Protein AF-A0A3D2K3M6-F1 (afdb_monomer_lite)

pLDDT: mean 74.04, std 23.68, range [27.2, 96.88]

Sequence (160 aa):
MIKNSMNLICSRILCVKNQLLCLATVFLLGGVATSQNQPTAGVQASVGEIGAGTVSLTAKGVLPKPPLFFNATANAKVRVTASAVNHDIALAIKVLQGRPEVITLGLEGAGEIKSVTGTGLADWAVRKDVATGKRFLDLVPKLVKGKPGPVALNLTIKAQ

Structure (mmCIF, N/CA/C/O backbone):
data_AF-A0A3D2K3M6-F1
#
_entry.id   AF-A0A3D2K3M6-F1
#
loop_
_atom_site.group_PDB
_atom_site.id
_atom_site.type_symbol
_atom_site.label_a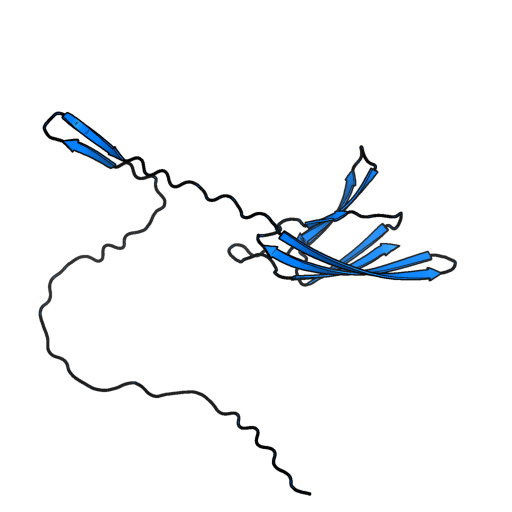tom_id
_atom_site.label_alt_id
_atom_site.label_comp_id
_atom_site.label_asym_id
_atom_site.label_entity_id
_atom_site.label_seq_id
_atom_site.pdbx_PDB_ins_code
_atom_site.Cartn_x
_atom_site.Cartn_y
_atom_site.Cartn_z
_atom_site.occupancy
_atom_site.B_iso_or_equiv
_atom_site.auth_seq_id
_atom_site.auth_comp_id
_atom_site.auth_asym_id
_atom_site.auth_atom_id
_atom_site.pdbx_PDB_model_num
ATOM 1 N N . MET A 1 1 ? -45.432 -17.458 -30.350 1.00 42.25 1 MET A N 1
ATOM 2 C CA . MET A 1 1 ? -44.747 -18.769 -30.385 1.00 42.25 1 MET A CA 1
ATOM 3 C C . MET A 1 1 ? -44.012 -18.912 -31.716 1.00 42.25 1 MET A C 1
ATOM 5 O O . MET A 1 1 ? -44.593 -19.406 -32.663 1.00 42.25 1 MET A O 1
ATOM 9 N N . ILE A 1 2 ? -42.759 -18.457 -31.793 1.00 37.62 2 ILE A N 1
ATOM 10 C CA . ILE A 1 2 ? -41.753 -18.900 -32.775 1.00 37.62 2 ILE A CA 1
ATOM 11 C C . ILE A 1 2 ? -40.425 -18.922 -32.016 1.00 37.62 2 ILE A C 1
ATOM 13 O O . ILE A 1 2 ? -40.150 -18.043 -31.201 1.00 37.62 2 ILE A O 1
ATOM 17 N N . LYS A 1 3 ? -39.648 -19.978 -32.237 1.00 36.38 3 LYS A N 1
ATOM 18 C CA . LYS A 1 3 ? -38.407 -20.312 -31.541 1.00 36.38 3 LYS A CA 1
ATOM 19 C C . LYS A 1 3 ? -37.315 -20.319 -32.601 1.00 36.38 3 LYS A C 1
ATOM 21 O O . LYS A 1 3 ? -37.443 -21.085 -33.549 1.00 36.38 3 LYS A O 1
ATOM 26 N N . ASN A 1 4 ? -36.261 -19.517 -32.458 1.00 29.56 4 ASN A N 1
ATOM 27 C CA . ASN A 1 4 ? -35.054 -19.736 -33.252 1.00 29.56 4 ASN A CA 1
ATOM 28 C C . ASN A 1 4 ? -33.786 -19.380 -32.470 1.00 29.56 4 ASN A C 1
ATOM 30 O O . ASN A 1 4 ? -33.317 -18.245 -32.471 1.00 29.56 4 ASN A O 1
ATOM 34 N N . SER A 1 5 ? -33.247 -20.378 -31.773 1.00 39.62 5 SER A N 1
ATOM 35 C CA . SER A 1 5 ? -31.866 -20.355 -31.299 1.00 39.62 5 SER A CA 1
ATOM 36 C C . SER A 1 5 ? -30.962 -20.765 -32.452 1.00 39.62 5 SER A C 1
ATOM 38 O O . SER A 1 5 ? -31.184 -21.827 -33.027 1.00 39.62 5 SER A O 1
ATOM 40 N N . MET A 1 6 ? -29.901 -20.009 -32.727 1.00 34.88 6 MET A N 1
ATOM 41 C CA . MET A 1 6 ? -28.823 -20.507 -33.581 1.00 34.88 6 MET A CA 1
ATOM 42 C C . MET A 1 6 ? -27.459 -20.054 -33.055 1.00 34.88 6 MET A C 1
ATOM 44 O O . MET A 1 6 ? -26.846 -19.112 -33.544 1.00 34.88 6 MET A O 1
ATOM 48 N N . ASN A 1 7 ? -26.997 -20.757 -32.017 1.00 38.00 7 ASN A N 1
ATOM 49 C CA . ASN A 1 7 ? -25.572 -20.843 -31.708 1.00 38.00 7 ASN A CA 1
ATOM 50 C C . ASN A 1 7 ? -24.908 -21.676 -32.808 1.00 38.00 7 ASN A C 1
ATOM 52 O O . ASN A 1 7 ? -25.304 -22.826 -32.992 1.00 38.00 7 ASN A O 1
ATOM 56 N N . LEU A 1 8 ? -23.870 -21.155 -33.463 1.00 34.47 8 LEU A N 1
ATOM 57 C CA . LEU A 1 8 ? -22.959 -21.973 -34.263 1.00 34.47 8 LEU A CA 1
ATOM 58 C C . LEU A 1 8 ? -21.525 -21.814 -33.745 1.00 34.47 8 LEU A C 1
ATOM 60 O O . LEU A 1 8 ? -20.898 -20.768 -33.891 1.00 34.47 8 LEU A O 1
ATOM 64 N N . ILE A 1 9 ? -21.015 -22.888 -33.141 1.00 43.72 9 ILE A N 1
ATOM 65 C CA . ILE A 1 9 ? -19.603 -23.077 -32.807 1.00 43.72 9 ILE A CA 1
ATOM 66 C C . ILE A 1 9 ? -19.049 -24.109 -33.797 1.00 43.72 9 ILE A C 1
ATOM 68 O O . ILE A 1 9 ? -19.464 -25.263 -33.756 1.00 43.72 9 ILE A O 1
ATOM 72 N N . CYS A 1 10 ? -18.096 -23.718 -34.646 1.00 28.80 10 CYS A N 1
ATOM 73 C CA . CYS A 1 10 ? -17.118 -24.608 -35.295 1.00 28.80 10 CYS A CA 1
ATOM 74 C C . CYS A 1 10 ? -15.950 -23.747 -35.809 1.00 28.80 10 CYS A C 1
ATOM 76 O O . CYS A 1 10 ? -16.163 -22.768 -36.512 1.00 28.80 10 CYS A O 1
ATOM 78 N N . SER A 1 11 ? -14.734 -23.922 -35.286 1.00 31.20 11 SER A N 1
ATOM 79 C CA . SER A 1 11 ? -13.741 -24.914 -35.749 1.00 31.20 11 SER A CA 1
ATOM 80 C C . SER A 1 11 ? -13.218 -24.558 -37.154 1.00 31.20 11 SER A C 1
ATOM 82 O O . SER A 1 11 ? -13.927 -24.728 -38.133 1.00 31.20 11 SER A O 1
ATOM 84 N N . ARG A 1 12 ? -12.105 -23.816 -37.277 1.00 36.78 12 ARG A N 1
ATOM 85 C CA . ARG A 1 12 ? -10.694 -24.283 -37.246 1.00 36.78 12 ARG A CA 1
ATOM 86 C C . ARG A 1 12 ? -10.313 -25.183 -38.441 1.00 36.78 12 ARG A C 1
ATOM 88 O O . ARG A 1 12 ? -10.950 -26.197 -38.667 1.00 36.78 12 ARG A O 1
ATOM 95 N N . ILE A 1 13 ? -9.130 -24.869 -38.997 1.00 38.72 13 ILE A N 1
ATOM 96 C CA . ILE A 1 13 ? -8.164 -25.751 -39.697 1.00 38.72 13 ILE A CA 1
ATOM 97 C C . ILE A 1 13 ? -8.247 -25.873 -41.241 1.00 38.72 13 ILE A C 1
ATOM 99 O O . ILE A 1 13 ? -9.294 -26.118 -41.816 1.00 38.72 13 ILE A O 1
ATOM 103 N N . LEU A 1 14 ? -7.048 -25.761 -41.849 1.00 34.19 14 LEU A N 1
ATOM 104 C CA . LEU A 1 14 ? -6.617 -26.084 -43.226 1.00 34.19 14 LEU A CA 1
ATOM 105 C C . LEU A 1 14 ? -7.244 -25.326 -44.421 1.00 34.19 14 LEU A C 1
ATOM 107 O O . LEU A 1 14 ? -8.354 -25.622 -44.835 1.00 34.19 14 LEU A O 1
ATOM 111 N N . CYS A 1 15 ? -6.437 -24.484 -45.088 1.00 27.20 15 CYS A N 1
ATOM 112 C CA . CYS A 1 15 ? -6.006 -24.695 -46.487 1.00 27.20 15 CYS A CA 1
ATOM 113 C C . CYS A 1 15 ? -5.039 -23.580 -46.952 1.00 27.20 15 CYS A C 1
ATOM 115 O O . CYS A 1 15 ? -5.463 -22.446 -47.134 1.00 27.20 15 CYS A O 1
ATOM 117 N N . VAL A 1 16 ? -3.751 -23.904 -47.138 1.00 30.86 16 VAL A N 1
ATOM 118 C CA . VAL A 1 16 ? -2.841 -23.355 -48.175 1.00 30.86 16 VAL A CA 1
ATOM 119 C C . VAL A 1 16 ? -1.552 -24.192 -48.128 1.00 30.86 16 VAL A C 1
ATOM 121 O O . VAL A 1 16 ? -0.760 -24.115 -47.190 1.00 30.86 16 VAL A O 1
ATOM 124 N N . LYS A 1 17 ? -1.402 -25.078 -49.116 1.00 34.50 17 LYS A N 1
ATOM 125 C CA . LYS A 1 17 ? -0.221 -25.905 -49.424 1.00 34.50 17 LYS A CA 1
ATOM 126 C C . LYS A 1 17 ? -0.404 -26.424 -50.860 1.00 34.50 17 LYS A C 1
ATOM 128 O O . LYS A 1 17 ? -1.551 -26.641 -51.236 1.00 34.50 17 LYS A O 1
ATOM 133 N N . ASN A 1 18 ? 0.692 -26.679 -51.593 1.00 39.62 18 ASN A N 1
ATOM 134 C CA . ASN A 1 18 ? 0.735 -27.019 -53.038 1.00 39.62 18 ASN A CA 1
ATOM 135 C C . ASN A 1 18 ? 0.249 -25.867 -53.952 1.00 39.62 18 ASN A C 1
ATOM 137 O O . ASN A 1 18 ? -0.630 -25.118 -53.556 1.00 39.62 18 ASN A O 1
ATOM 141 N N . GLN A 1 19 ? 0.731 -25.627 -55.180 1.00 41.06 19 GLN A N 1
ATOM 142 C CA . GLN A 1 19 ? 1.778 -26.186 -56.072 1.00 41.06 19 GLN A CA 1
ATOM 143 C C . GLN A 1 19 ? 2.024 -25.103 -57.172 1.00 41.06 19 GLN A C 1
ATOM 145 O O . GLN A 1 19 ? 1.158 -24.254 -57.350 1.00 41.06 19 GLN A O 1
ATOM 150 N N . LEU A 1 20 ? 3.093 -25.028 -57.980 1.00 38.78 20 LEU A N 1
ATOM 151 C CA . LEU A 1 20 ? 4.391 -25.718 -58.110 1.00 38.78 20 LEU A CA 1
ATOM 152 C C . LEU A 1 20 ? 5.271 -24.872 -59.067 1.00 38.78 20 LEU A C 1
ATOM 154 O O . LEU A 1 20 ? 4.736 -24.480 -60.095 1.00 38.78 20 LEU A O 1
ATOM 158 N N . LEU A 1 21 ? 6.578 -24.668 -58.811 1.00 37.88 21 LEU A N 1
ATOM 159 C CA . LEU A 1 21 ? 7.651 -24.763 -59.834 1.00 37.88 21 LEU A CA 1
ATOM 160 C C . LEU A 1 21 ? 9.060 -24.555 -59.247 1.00 37.88 21 LEU A C 1
ATOM 162 O O . LEU A 1 21 ? 9.340 -23.559 -58.585 1.00 37.88 21 LEU A O 1
ATOM 166 N N . CYS A 1 22 ? 9.965 -25.482 -59.554 1.00 30.14 22 CYS A N 1
ATOM 167 C CA . CYS A 1 22 ? 11.408 -25.302 -59.415 1.00 30.14 22 CYS A CA 1
ATOM 168 C C . CYS A 1 22 ? 11.985 -24.890 -60.775 1.00 30.14 22 CYS A C 1
ATOM 170 O O . CYS A 1 22 ? 11.538 -25.432 -61.781 1.00 30.14 22 CYS A O 1
ATOM 172 N N . LEU A 1 23 ? 13.046 -24.077 -60.804 1.00 37.78 23 LEU A N 1
ATOM 173 C CA . LEU A 1 23 ? 14.261 -24.430 -61.551 1.00 37.78 23 LEU A CA 1
ATOM 174 C C . LEU A 1 23 ? 15.472 -23.631 -61.043 1.00 37.78 23 LEU A C 1
ATOM 176 O O . LEU A 1 23 ? 15.350 -22.493 -60.604 1.00 37.78 23 LEU A O 1
ATOM 180 N N . ALA A 1 24 ? 16.623 -24.293 -61.038 1.00 41.00 24 ALA A N 1
ATOM 181 C CA . ALA A 1 24 ? 17.833 -23.911 -60.323 1.00 41.00 24 ALA A CA 1
ATOM 182 C C . ALA A 1 24 ? 18.578 -22.678 -60.867 1.00 41.00 24 ALA A C 1
ATOM 184 O O . ALA A 1 24 ? 18.750 -22.543 -62.076 1.00 41.00 24 ALA A O 1
ATOM 185 N N . THR A 1 25 ? 19.217 -21.930 -59.959 1.00 43.59 25 THR A N 1
ATOM 186 C CA . THR A 1 25 ? 20.492 -21.243 -60.227 1.00 43.59 25 THR A CA 1
ATOM 187 C C . THR A 1 25 ? 21.443 -21.306 -59.023 1.00 43.59 25 THR A C 1
ATOM 189 O O . THR A 1 25 ? 21.242 -20.655 -58.008 1.00 43.59 25 THR A O 1
ATOM 192 N N . VAL A 1 26 ? 22.504 -22.098 -59.209 1.00 43.78 26 VAL A N 1
ATOM 193 C CA . VAL A 1 26 ? 23.903 -21.878 -58.785 1.00 43.78 26 VAL A CA 1
ATOM 194 C C . VAL A 1 26 ? 24.223 -21.606 -57.300 1.00 43.78 26 VAL A C 1
ATOM 196 O O . VAL A 1 26 ? 23.959 -20.555 -56.728 1.00 43.78 26 VAL A O 1
ATOM 199 N N . PHE A 1 27 ? 24.966 -22.562 -56.740 1.00 41.28 27 PHE A N 1
ATOM 200 C CA . PHE A 1 27 ? 25.746 -22.489 -55.501 1.00 41.28 27 PHE A CA 1
ATOM 201 C C . PHE A 1 27 ? 26.798 -21.363 -55.530 1.00 41.28 27 PHE A C 1
ATOM 203 O O . PHE A 1 27 ? 27.584 -21.296 -56.472 1.00 41.28 27 PHE A O 1
ATOM 210 N N . LEU A 1 28 ? 26.927 -20.592 -54.447 1.00 33.09 28 LEU A N 1
ATOM 211 C CA . LEU A 1 28 ? 28.180 -19.918 -54.081 1.00 33.09 28 LEU A CA 1
ATOM 212 C C . LEU A 1 28 ? 28.259 -19.785 -52.554 1.00 33.09 28 LEU A C 1
ATOM 214 O O . LEU A 1 28 ? 27.292 -19.390 -51.905 1.00 33.09 28 LEU A O 1
ATOM 218 N N . LEU A 1 29 ? 29.401 -20.164 -51.973 1.00 46.28 29 LEU A N 1
ATOM 219 C CA . LEU A 1 29 ? 29.615 -20.110 -50.528 1.00 46.28 29 LEU A CA 1
ATOM 220 C C . LEU A 1 29 ? 29.752 -18.652 -50.066 1.00 46.28 29 LEU A C 1
ATOM 222 O O . LEU A 1 29 ? 30.622 -17.927 -50.538 1.00 46.28 29 LEU A O 1
ATOM 226 N N . GLY A 1 30 ? 28.956 -18.265 -49.071 1.00 39.78 30 GLY A N 1
ATOM 227 C CA . GLY A 1 30 ? 29.113 -17.032 -48.303 1.00 39.78 30 GLY A CA 1
ATOM 228 C C . GLY A 1 30 ? 28.681 -17.301 -46.866 1.00 39.78 30 GLY A C 1
ATOM 229 O O . GLY A 1 30 ? 27.551 -17.725 -46.635 1.00 39.78 30 GLY A O 1
ATOM 230 N N . GLY A 1 31 ? 29.600 -17.159 -45.909 1.00 42.06 31 GLY A N 1
ATOM 231 C CA . GLY A 1 31 ? 29.396 -17.644 -44.543 1.00 42.06 31 GLY A CA 1
ATOM 232 C C . GLY A 1 31 ? 28.234 -16.966 -43.812 1.00 42.06 31 GLY A C 1
ATOM 233 O O . GLY A 1 31 ? 28.029 -15.757 -43.926 1.00 42.06 31 GLY A O 1
ATOM 234 N N . VAL A 1 32 ? 27.517 -17.737 -42.988 1.00 48.19 32 VAL A N 1
ATOM 235 C CA . VAL A 1 32 ? 26.542 -17.197 -42.031 1.00 48.19 32 VAL A CA 1
ATOM 236 C C . VAL A 1 32 ? 27.266 -16.426 -40.928 1.00 48.19 32 VAL A C 1
ATOM 238 O O . VAL A 1 32 ? 27.581 -16.954 -39.865 1.00 48.19 32 VAL A O 1
ATOM 241 N N . ALA A 1 33 ? 27.524 -15.144 -41.177 1.00 42.16 33 ALA A N 1
ATOM 242 C CA . ALA A 1 33 ? 27.955 -14.211 -40.149 1.00 42.16 33 ALA A CA 1
ATOM 243 C C . ALA A 1 33 ? 26.800 -13.986 -39.159 1.00 42.16 33 ALA A C 1
ATOM 245 O O . ALA A 1 33 ? 26.020 -13.039 -39.280 1.00 42.16 33 ALA A O 1
ATOM 246 N N . THR A 1 34 ? 26.682 -14.863 -38.159 1.00 41.12 34 THR A N 1
ATOM 247 C CA . THR A 1 34 ? 25.857 -14.599 -36.980 1.00 41.12 34 THR A CA 1
ATOM 248 C C . THR A 1 34 ? 26.485 -13.434 -36.226 1.00 41.12 34 THR A C 1
ATOM 250 O O . THR A 1 34 ? 27.350 -13.630 -35.372 1.00 41.12 34 THR A O 1
ATOM 253 N N . SER A 1 35 ? 26.066 -12.212 -36.560 1.00 33.62 35 SER A N 1
ATOM 254 C CA . SER A 1 35 ? 26.406 -11.018 -35.795 1.00 33.62 35 SER A CA 1
ATOM 255 C C . SER A 1 35 ? 25.796 -11.152 -34.401 1.00 33.62 35 SER A C 1
ATOM 257 O O . SER A 1 35 ? 24.627 -10.835 -34.168 1.00 33.62 35 SER A O 1
ATOM 259 N N . GLN A 1 36 ? 26.583 -11.691 -33.470 1.00 44.53 36 GLN A N 1
ATOM 260 C CA . GLN A 1 36 ? 26.264 -11.637 -32.057 1.00 44.53 36 GLN A CA 1
ATOM 261 C C . GLN A 1 36 ? 26.347 -10.169 -31.647 1.00 44.53 36 GLN A C 1
ATOM 263 O O . GLN A 1 36 ? 27.434 -9.613 -31.502 1.00 44.53 36 GLN A O 1
ATOM 268 N N . ASN A 1 37 ? 25.182 -9.540 -31.482 1.00 46.09 37 ASN A N 1
ATOM 269 C CA . ASN A 1 37 ? 25.033 -8.185 -30.957 1.00 46.09 37 ASN A CA 1
ATOM 270 C C . ASN A 1 37 ? 25.372 -8.172 -29.454 1.00 46.09 37 ASN A C 1
ATOM 272 O O . ASN A 1 37 ? 24.507 -8.025 -28.590 1.00 46.09 37 ASN A O 1
ATOM 276 N N . GLN A 1 38 ? 26.651 -8.402 -29.166 1.00 48.41 38 GLN A N 1
ATOM 277 C CA . GLN A 1 38 ? 27.276 -8.305 -27.859 1.00 48.41 38 GLN A CA 1
ATOM 278 C C . GLN A 1 38 ? 27.309 -6.816 -27.471 1.00 48.41 38 GLN A C 1
ATOM 280 O O . GLN A 1 38 ? 27.815 -6.001 -28.249 1.00 48.41 38 GLN A O 1
ATOM 285 N N . PRO A 1 39 ? 26.792 -6.412 -26.297 1.00 47.53 39 PRO A N 1
ATOM 286 C CA . PRO A 1 39 ? 26.825 -5.021 -25.855 1.00 47.53 39 PRO A CA 1
ATOM 287 C C . PRO A 1 39 ? 28.224 -4.657 -25.332 1.00 47.53 39 PRO A C 1
ATOM 289 O O . PRO A 1 39 ? 28.428 -4.435 -24.141 1.00 47.53 39 PRO A O 1
ATOM 292 N N . THR A 1 40 ? 29.198 -4.597 -26.236 1.00 46.84 40 THR A N 1
ATOM 293 C CA . THR A 1 40 ? 30.560 -4.127 -25.967 1.00 46.84 40 THR A CA 1
ATOM 294 C C . THR A 1 40 ? 30.711 -2.713 -26.519 1.00 46.84 40 THR A C 1
ATOM 296 O O . THR A 1 40 ? 30.252 -2.419 -27.624 1.00 46.84 40 THR A O 1
ATOM 299 N N . ALA A 1 41 ? 31.330 -1.818 -25.746 1.00 52.81 41 ALA A N 1
ATOM 300 C CA . ALA A 1 41 ? 31.624 -0.463 -26.198 1.00 52.81 41 ALA A CA 1
ATOM 301 C C . ALA A 1 41 ? 32.542 -0.517 -27.431 1.00 52.81 41 ALA A C 1
ATOM 303 O O . ALA A 1 41 ? 33.653 -1.040 -27.362 1.00 52.81 41 ALA A O 1
ATOM 304 N N . GLY A 1 42 ? 32.055 -0.011 -28.563 1.00 52.44 42 GLY A N 1
ATOM 305 C CA . GLY A 1 42 ? 32.802 0.016 -29.814 1.00 52.44 42 GLY A CA 1
ATOM 306 C C . GLY A 1 42 ? 33.647 1.279 -29.910 1.00 52.44 42 GLY A C 1
ATOM 307 O O . GLY A 1 42 ? 33.097 2.377 -29.944 1.00 52.44 42 GLY A O 1
ATOM 308 N N . VAL A 1 43 ? 34.965 1.113 -29.989 1.00 46.97 43 VAL A N 1
ATOM 309 C CA . VAL A 1 43 ? 35.881 2.166 -30.439 1.00 46.97 43 VAL A CA 1
ATOM 310 C C . VAL A 1 43 ? 36.219 1.873 -31.894 1.00 46.97 43 VAL A C 1
ATOM 312 O O . VAL A 1 43 ? 36.810 0.836 -32.195 1.00 46.97 43 VAL A O 1
ATOM 315 N N . GLN A 1 44 ? 35.844 2.776 -32.798 1.00 53.81 44 GLN A N 1
ATOM 316 C CA . GLN A 1 44 ? 36.354 2.790 -34.166 1.00 53.81 44 GLN A CA 1
ATOM 317 C C . GLN A 1 44 ? 37.239 4.024 -34.343 1.00 53.81 44 GLN A C 1
ATOM 319 O O . GLN A 1 44 ? 36.777 5.160 -34.211 1.00 53.81 44 GLN A O 1
ATOM 324 N N . ALA A 1 45 ? 38.509 3.776 -34.647 1.00 52.28 45 ALA A N 1
ATOM 325 C CA . ALA A 1 45 ? 39.472 4.782 -35.058 1.00 52.28 45 ALA A CA 1
ATOM 326 C C . ALA A 1 45 ? 39.955 4.435 -36.468 1.00 52.28 45 ALA A C 1
ATOM 328 O O . ALA A 1 45 ? 40.323 3.290 -36.737 1.00 52.28 45 ALA A O 1
ATOM 329 N N . SER A 1 46 ? 39.961 5.422 -37.356 1.00 60.25 46 SER A N 1
ATOM 330 C CA . SER A 1 46 ? 40.589 5.335 -38.673 1.00 60.25 46 SER A CA 1
ATOM 331 C C . SER A 1 46 ? 41.496 6.544 -38.867 1.00 60.25 46 SER A C 1
ATOM 333 O O . SER A 1 46 ? 41.166 7.653 -38.444 1.00 60.25 46 SER A O 1
ATOM 335 N N . VAL A 1 47 ? 42.659 6.322 -39.477 1.00 45.50 47 VAL A N 1
ATOM 336 C CA . VAL A 1 47 ? 43.648 7.362 -39.782 1.00 45.50 47 VAL A CA 1
ATOM 337 C C . VAL A 1 47 ? 43.668 7.557 -41.292 1.00 45.50 47 VAL A C 1
ATOM 339 O O . VAL A 1 47 ? 43.912 6.601 -42.026 1.00 45.50 47 VAL A O 1
ATOM 342 N N . GLY A 1 48 ? 43.377 8.774 -41.753 1.00 59.53 48 GLY A N 1
ATOM 343 C CA . GLY A 1 48 ? 43.570 9.152 -43.150 1.00 59.53 48 GLY A CA 1
ATOM 344 C C . GLY A 1 48 ? 45.049 9.389 -43.461 1.00 59.53 48 GLY A C 1
ATOM 345 O O . GLY A 1 48 ? 45.825 9.759 -42.583 1.00 59.53 48 GLY A O 1
ATOM 346 N N . GLU A 1 49 ? 45.429 9.223 -44.727 1.00 57.16 49 GLU A N 1
ATOM 347 C CA . GLU A 1 49 ? 46.819 9.246 -45.226 1.00 57.16 49 GLU A CA 1
ATOM 348 C C . GLU A 1 49 ? 47.593 10.553 -44.928 1.00 57.16 49 GLU A C 1
ATOM 350 O O . GLU A 1 49 ? 48.818 10.571 -44.902 1.00 57.16 49 GLU A O 1
ATOM 355 N N . ILE A 1 50 ? 46.875 11.634 -44.610 1.00 56.66 50 ILE A N 1
ATOM 356 C CA . ILE A 1 50 ? 47.388 12.956 -44.202 1.00 56.66 50 ILE A CA 1
ATOM 357 C C . ILE A 1 50 ? 47.484 13.148 -42.671 1.00 56.66 50 ILE A C 1
ATOM 359 O O . ILE A 1 50 ? 47.568 14.271 -42.182 1.00 56.66 50 ILE A O 1
ATOM 363 N N . GLY A 1 51 ? 47.443 12.068 -41.883 1.00 55.28 51 GLY A N 1
ATOM 364 C CA . GLY A 1 51 ? 47.620 12.097 -40.420 1.00 55.28 51 GLY A CA 1
ATOM 365 C C . GLY A 1 51 ? 46.404 12.583 -39.618 1.00 55.28 51 GLY A C 1
ATOM 366 O O . GLY A 1 51 ? 46.401 12.501 -38.390 1.00 55.28 51 GLY A O 1
ATOM 367 N N . ALA A 1 52 ? 45.341 13.036 -40.286 1.00 56.41 52 ALA A N 1
ATOM 368 C CA . ALA A 1 52 ? 44.059 13.338 -39.662 1.00 56.41 52 ALA A CA 1
ATOM 369 C C . ALA A 1 52 ? 43.266 12.038 -39.434 1.00 56.41 52 ALA A C 1
ATOM 371 O O . ALA A 1 52 ? 42.778 11.413 -40.379 1.00 56.41 52 ALA A O 1
ATOM 372 N N . GLY A 1 53 ? 43.149 11.620 -38.173 1.00 59.97 53 GLY A N 1
ATOM 373 C CA . GLY A 1 53 ? 42.324 10.483 -37.767 1.00 59.97 53 GLY A CA 1
ATOM 374 C C . GLY A 1 53 ? 40.988 10.912 -37.170 1.00 59.97 53 GLY A C 1
ATOM 375 O O . GLY A 1 53 ? 40.930 11.857 -36.384 1.00 59.97 53 GLY A O 1
ATOM 376 N N . THR A 1 54 ? 39.915 10.194 -37.501 1.00 59.78 54 THR A N 1
ATOM 377 C CA . THR A 1 54 ? 38.598 10.388 -36.877 1.00 59.78 54 THR A CA 1
ATOM 378 C C . THR A 1 54 ? 38.323 9.280 -35.870 1.00 59.78 54 THR A C 1
ATOM 380 O O . THR A 1 54 ? 38.439 8.096 -36.191 1.00 59.78 54 THR A O 1
ATOM 383 N N . VAL A 1 55 ? 37.932 9.668 -34.654 1.00 59.19 55 VAL A N 1
ATOM 384 C CA . VAL A 1 55 ? 37.563 8.753 -33.567 1.00 59.19 55 VAL A CA 1
ATOM 385 C C . VAL A 1 55 ? 36.077 8.931 -33.285 1.00 59.19 55 VAL A C 1
ATOM 387 O O . VAL A 1 55 ? 35.657 9.983 -32.807 1.00 59.19 55 VAL A O 1
ATOM 390 N N . SER A 1 56 ? 35.275 7.908 -33.586 1.00 60.59 56 SER A N 1
ATOM 391 C CA . SER A 1 56 ? 33.835 7.930 -33.312 1.00 60.59 56 SER A CA 1
ATOM 392 C C . SER A 1 56 ? 33.540 7.198 -32.006 1.00 60.59 56 SER A C 1
A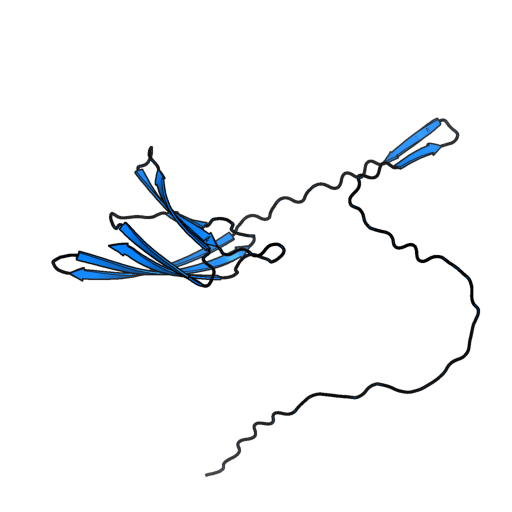TOM 394 O O . SER A 1 56 ? 33.789 5.998 -31.880 1.00 60.59 56 SER A O 1
ATOM 396 N N . LEU A 1 57 ? 33.017 7.927 -31.018 1.00 62.94 57 LEU A N 1
ATOM 397 C CA . LEU A 1 57 ? 32.700 7.411 -29.686 1.00 62.94 57 LEU A CA 1
ATOM 398 C C . LEU A 1 57 ? 31.188 7.186 -29.556 1.00 62.94 57 LEU A C 1
ATOM 400 O O . LEU A 1 57 ? 30.439 8.094 -29.199 1.00 62.94 57 LEU A O 1
ATOM 404 N N . THR A 1 58 ? 30.722 5.962 -29.819 1.00 65.38 58 THR A N 1
ATOM 405 C CA . THR A 1 58 ? 29.293 5.623 -29.673 1.00 65.38 58 THR A CA 1
ATOM 406 C C . THR A 1 58 ? 28.971 5.200 -28.237 1.00 65.38 58 THR A C 1
ATOM 408 O O . THR A 1 58 ? 28.906 4.013 -27.909 1.00 65.38 58 THR A O 1
ATOM 411 N N . ALA A 1 59 ? 28.741 6.180 -27.363 1.00 66.56 59 ALA A N 1
ATOM 412 C CA . ALA A 1 59 ? 28.270 5.942 -26.001 1.00 66.56 59 ALA A CA 1
ATOM 413 C C . ALA A 1 59 ? 26.763 5.608 -25.984 1.00 66.56 59 ALA A C 1
ATOM 415 O O . ALA A 1 59 ? 25.912 6.485 -26.126 1.00 66.56 59 ALA A O 1
ATOM 416 N N . LYS A 1 60 ? 26.410 4.332 -25.778 1.00 70.00 60 LYS A N 1
ATOM 417 C CA . LYS A 1 60 ? 25.016 3.918 -25.532 1.00 70.00 60 LYS A CA 1
ATOM 418 C C . LYS A 1 60 ? 24.653 4.173 -24.066 1.00 70.00 60 LYS A C 1
ATOM 420 O O . LYS A 1 60 ? 25.003 3.382 -23.195 1.00 70.00 60 LYS A O 1
ATOM 425 N N . GLY A 1 61 ? 23.955 5.277 -23.801 1.00 70.75 61 GLY A N 1
ATOM 426 C CA . GLY A 1 61 ? 23.446 5.599 -22.466 1.00 70.75 61 GLY A CA 1
ATOM 427 C C . GLY A 1 61 ? 22.421 4.576 -21.959 1.00 70.75 61 GLY A C 1
ATOM 428 O O . GLY A 1 61 ? 21.618 4.046 -22.730 1.00 70.75 61 GLY A O 1
ATOM 429 N N . VAL A 1 62 ? 22.426 4.312 -20.650 1.00 79.19 62 VAL A N 1
ATOM 430 C CA . VAL A 1 62 ? 21.394 3.494 -19.996 1.00 79.19 62 VAL A CA 1
ATOM 431 C C . VAL A 1 62 ? 20.116 4.324 -19.883 1.00 79.19 62 VAL A C 1
ATOM 433 O O . VAL A 1 62 ? 20.126 5.396 -19.280 1.00 79.19 62 VAL A O 1
ATOM 436 N N . LEU A 1 63 ? 19.012 3.835 -20.453 1.00 75.50 63 LEU A N 1
ATOM 437 C CA . LEU A 1 63 ? 17.721 4.519 -20.358 1.00 75.50 63 LEU A CA 1
ATOM 438 C C . LEU A 1 63 ? 17.235 4.549 -18.894 1.00 75.50 63 LEU A C 1
ATOM 440 O O . LEU A 1 63 ? 17.239 3.501 -18.238 1.00 75.50 63 LEU A O 1
ATOM 444 N N . PRO A 1 64 ? 16.789 5.707 -18.371 1.00 81.44 64 PRO A N 1
ATOM 445 C CA . PRO A 1 64 ? 16.283 5.803 -17.007 1.00 81.44 64 PRO A CA 1
ATOM 446 C C . PRO A 1 64 ? 15.005 4.971 -16.827 1.00 81.44 64 PRO A C 1
ATOM 448 O O . PRO A 1 64 ? 14.174 4.862 -17.732 1.00 81.44 64 PRO A O 1
ATOM 451 N N . LYS A 1 65 ? 14.826 4.390 -15.633 1.00 82.88 65 LYS A N 1
ATOM 452 C CA . LYS A 1 65 ? 13.623 3.618 -15.281 1.00 82.88 65 LYS A CA 1
ATOM 453 C C . LYS A 1 65 ? 12.386 4.536 -15.367 1.00 82.88 65 LYS A C 1
ATOM 455 O O . LYS A 1 65 ? 12.399 5.588 -14.728 1.00 82.88 65 LYS A O 1
ATOM 460 N N . PRO A 1 66 ? 11.312 4.159 -16.094 1.00 86.12 66 PRO A N 1
ATOM 461 C CA . PRO A 1 66 ? 10.100 4.972 -16.169 1.00 86.12 66 PRO A CA 1
ATOM 462 C C . PRO A 1 66 ? 9.501 5.241 -14.780 1.00 86.12 66 PRO A C 1
ATOM 464 O O . PRO A 1 66 ? 9.469 4.314 -13.957 1.00 86.12 66 PRO A O 1
ATOM 467 N N . PRO A 1 67 ? 8.991 6.459 -14.511 1.00 89.56 67 PRO A N 1
ATOM 468 C CA . PRO A 1 67 ? 8.379 6.776 -13.230 1.00 89.56 67 PRO A CA 1
ATOM 469 C C . PRO A 1 67 ? 7.134 5.914 -12.992 1.00 89.56 67 PRO A C 1
ATOM 471 O O . PRO A 1 67 ? 6.395 5.573 -13.92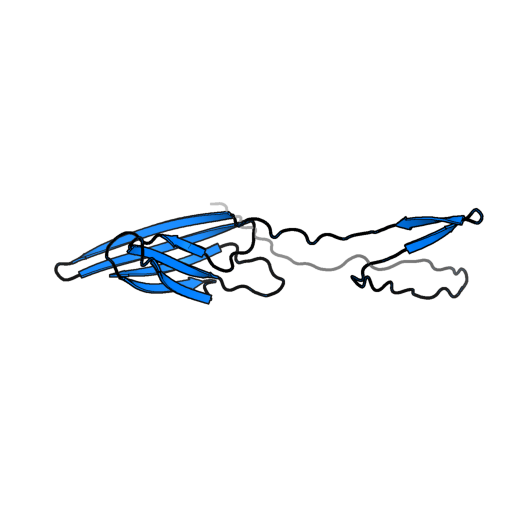3 1.00 89.56 67 PRO A O 1
ATOM 474 N N . LEU A 1 68 ? 6.929 5.545 -11.728 1.00 91.31 68 LEU A N 1
ATOM 475 C CA . LEU A 1 68 ? 5.803 4.735 -11.282 1.00 91.31 68 LEU A CA 1
ATOM 476 C C . LEU A 1 68 ? 4.548 5.607 -11.171 1.00 91.31 68 LEU A C 1
ATOM 478 O O . LEU A 1 68 ? 4.519 6.545 -10.379 1.00 91.31 68 LEU A O 1
ATOM 482 N N . PHE A 1 69 ? 3.495 5.234 -11.894 1.00 93.06 69 PHE A N 1
ATOM 483 C CA . PHE A 1 69 ? 2.159 5.801 -11.718 1.00 93.06 69 PHE A CA 1
ATOM 484 C C . PHE A 1 69 ? 1.163 4.684 -11.424 1.00 93.06 69 PHE A C 1
ATOM 486 O O . PHE A 1 69 ? 1.123 3.671 -12.126 1.00 93.06 69 PHE A O 1
ATOM 493 N N . PHE A 1 70 ? 0.345 4.873 -10.395 1.00 94.06 70 PHE A N 1
ATOM 494 C CA . PHE A 1 70 ? -0.720 3.957 -10.005 1.00 94.06 70 PHE A CA 1
ATOM 495 C C . PHE A 1 70 ? -1.921 4.743 -9.478 1.00 94.06 70 PHE A C 1
ATOM 497 O O . PHE A 1 70 ? -1.780 5.884 -9.041 1.00 94.06 70 PHE A O 1
ATOM 504 N N . ASN A 1 71 ? -3.095 4.120 -9.502 1.00 94.81 71 ASN A N 1
ATOM 505 C CA . ASN A 1 71 ? -4.222 4.538 -8.678 1.00 94.81 71 ASN A CA 1
ATOM 506 C C . ASN A 1 71 ? -4.411 3.546 -7.523 1.00 94.81 71 ASN A C 1
ATOM 508 O O . ASN A 1 71 ? -3.992 2.390 -7.611 1.00 94.81 71 ASN A O 1
ATOM 512 N N . ALA A 1 72 ? -5.036 4.009 -6.447 1.00 94.56 72 ALA A N 1
ATOM 513 C CA . ALA A 1 72 ? -5.462 3.181 -5.332 1.00 94.56 72 ALA A CA 1
ATOM 514 C C . ALA A 1 72 ? -6.886 3.584 -4.938 1.00 94.56 72 ALA A C 1
ATOM 516 O O . ALA A 1 72 ? -7.228 4.766 -4.921 1.00 94.56 72 ALA A O 1
ATOM 517 N N . THR A 1 73 ? -7.727 2.605 -4.635 1.00 95.50 73 THR A N 1
ATOM 518 C CA . THR A 1 73 ? -9.094 2.802 -4.153 1.00 95.50 73 THR A CA 1
ATOM 519 C C . THR A 1 73 ? -9.302 1.892 -2.956 1.00 95.50 73 THR A C 1
ATOM 521 O O . THR A 1 73 ? -9.148 0.678 -3.067 1.00 95.50 73 THR A O 1
ATOM 524 N N . ALA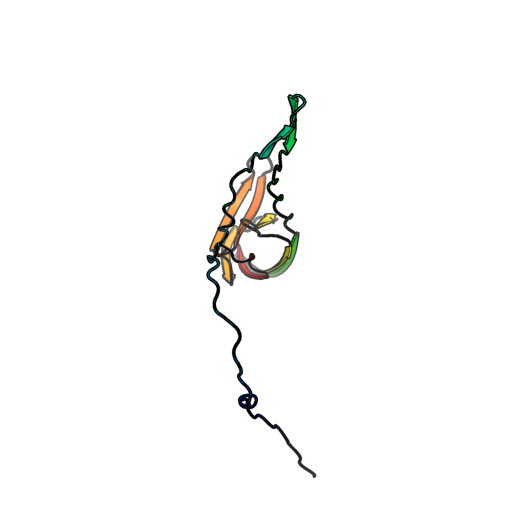 A 1 74 ? -9.637 2.482 -1.811 1.00 94.50 74 ALA A N 1
ATOM 525 C CA . ALA A 1 74 ? -9.920 1.764 -0.578 1.00 94.50 74 ALA A CA 1
ATOM 526 C C . ALA A 1 74 ? -11.408 1.895 -0.237 1.00 94.50 74 ALA A C 1
ATOM 528 O O . ALA A 1 74 ? -11.937 3.003 -0.154 1.00 94.50 74 ALA A O 1
ATOM 529 N N . ASN A 1 75 ? -12.080 0.767 -0.021 1.00 95.75 75 ASN A N 1
ATOM 530 C CA . ASN A 1 75 ? -13.428 0.710 0.528 1.00 95.75 75 ASN A CA 1
ATOM 531 C C . ASN A 1 75 ? -13.347 0.087 1.926 1.00 95.75 75 ASN A C 1
ATOM 533 O O . ASN A 1 75 ? -12.989 -1.082 2.061 1.00 95.75 75 ASN A O 1
ATOM 537 N N . ALA A 1 76 ? -13.627 0.880 2.958 1.00 92.88 76 ALA A N 1
ATOM 538 C CA . ALA A 1 76 ? -13.537 0.460 4.351 1.00 92.88 76 ALA A CA 1
ATOM 539 C C . ALA A 1 76 ? -14.928 0.174 4.926 1.00 92.88 76 ALA A C 1
ATOM 541 O O . ALA A 1 76 ? -15.802 1.041 4.930 1.00 92.88 76 ALA A O 1
ATOM 542 N N . LYS A 1 77 ? -15.114 -1.030 5.468 1.00 94.50 77 LYS A N 1
ATOM 543 C CA . LYS A 1 77 ? -16.290 -1.419 6.242 1.00 94.50 77 LYS A CA 1
ATOM 544 C C . LYS A 1 77 ? -15.900 -1.507 7.712 1.00 94.50 77 LYS A C 1
ATOM 546 O O . LYS A 1 77 ? -15.153 -2.394 8.117 1.00 94.50 77 LYS A O 1
ATOM 551 N N . VAL A 1 78 ? -16.415 -0.573 8.504 1.00 93.06 78 VAL A N 1
ATOM 552 C CA . VAL A 1 78 ? -16.156 -0.486 9.944 1.00 93.06 78 VAL A CA 1
ATOM 553 C C . VAL A 1 78 ? -17.325 -1.101 10.710 1.00 93.06 78 VAL A C 1
ATOM 555 O O . VAL A 1 78 ? -18.485 -0.782 10.449 1.00 93.06 78 VAL A O 1
ATOM 558 N N . ARG A 1 79 ? -17.024 -1.981 11.667 1.00 93.50 79 ARG A N 1
ATOM 559 C CA . ARG A 1 79 ? -17.987 -2.547 12.617 1.00 93.50 79 ARG A CA 1
ATOM 560 C C . ARG A 1 79 ? -17.563 -2.191 14.036 1.00 93.50 79 ARG A C 1
ATOM 562 O O . ARG A 1 79 ? -16.612 -2.764 14.561 1.00 93.50 79 ARG A O 1
ATOM 569 N N . VAL A 1 80 ? -18.310 -1.285 14.654 1.00 93.69 80 VAL A N 1
ATOM 570 C CA . VAL A 1 80 ? -18.172 -0.935 16.071 1.00 93.69 80 VAL A CA 1
ATOM 571 C C . VAL A 1 80 ? -19.009 -1.905 16.909 1.00 93.69 80 VAL A C 1
ATOM 573 O O . VAL A 1 80 ? -20.168 -2.167 16.586 1.00 93.69 80 VAL A O 1
ATOM 576 N N . THR A 1 81 ? -18.429 -2.439 17.979 1.00 92.31 81 THR A N 1
ATOM 577 C CA . THR A 1 81 ? -19.125 -3.157 19.057 1.00 92.31 81 THR A CA 1
ATOM 578 C C . THR A 1 81 ? -18.761 -2.517 20.399 1.00 92.31 81 THR A C 1
ATOM 580 O O . THR A 1 81 ? -17.865 -1.680 20.469 1.00 92.31 81 THR A O 1
ATOM 583 N N . ALA A 1 82 ? -19.420 -2.924 21.487 1.00 91.69 82 ALA A N 1
ATOM 584 C CA . ALA A 1 82 ? -19.096 -2.437 22.832 1.00 91.69 82 ALA A CA 1
ATOM 585 C C . ALA A 1 82 ? -17.674 -2.811 23.316 1.00 91.69 82 ALA A C 1
ATOM 587 O O . ALA A 1 82 ? -17.208 -2.257 24.305 1.00 91.69 82 ALA A O 1
ATOM 588 N N . SER A 1 83 ? -16.997 -3.752 22.645 1.00 90.88 83 SER A N 1
ATOM 589 C CA . SER A 1 83 ? -15.683 -4.280 23.037 1.00 90.88 83 SER A CA 1
ATOM 590 C C . SER A 1 83 ? -14.569 -4.062 22.008 1.00 90.88 83 SER A C 1
ATOM 592 O O . SER A 1 83 ? -13.399 -4.187 22.362 1.00 90.88 83 SER A O 1
ATOM 594 N N . ALA A 1 84 ? -14.892 -3.775 20.743 1.00 88.88 84 ALA A N 1
ATOM 595 C CA . ALA A 1 84 ? -13.906 -3.648 19.672 1.00 88.88 84 ALA A CA 1
ATOM 596 C C . ALA A 1 84 ? -14.424 -2.823 18.485 1.00 88.88 84 ALA A C 1
ATOM 598 O O . ALA A 1 84 ? -15.619 -2.793 18.189 1.00 88.88 84 ALA A O 1
ATOM 599 N N . VAL A 1 85 ? -13.497 -2.236 17.730 1.00 91.06 85 VAL A N 1
ATOM 600 C CA . VAL A 1 85 ? -13.768 -1.637 16.421 1.00 91.06 85 VAL A CA 1
ATOM 601 C C . VAL A 1 85 ? -13.043 -2.480 15.377 1.00 91.06 85 VAL A C 1
ATOM 603 O O . VAL A 1 85 ? -11.829 -2.578 15.408 1.00 91.06 85 VAL A O 1
ATOM 606 N N . ASN A 1 86 ? -13.775 -3.132 14.475 1.00 93.50 86 ASN A N 1
ATOM 607 C CA . ASN A 1 86 ? -13.197 -4.018 13.460 1.00 93.50 86 ASN A CA 1
ATOM 608 C C . ASN A 1 86 ? -13.282 -3.362 12.080 1.00 93.50 86 ASN A C 1
ATOM 610 O O . ASN A 1 86 ? -14.355 -2.908 11.676 1.00 93.50 86 ASN A O 1
ATOM 614 N N . HIS A 1 87 ? -12.164 -3.311 11.361 1.00 93.88 87 HIS A N 1
ATOM 615 C CA . HIS A 1 87 ? -12.037 -2.695 10.042 1.00 93.88 87 HIS A CA 1
ATOM 616 C C . HIS A 1 87 ? -11.745 -3.764 8.982 1.00 93.88 87 HIS A C 1
ATOM 618 O O . HIS A 1 87 ? -10.681 -4.386 8.984 1.00 93.88 87 HIS A O 1
ATOM 624 N N . ASP A 1 88 ? -12.672 -3.917 8.038 1.00 94.94 88 ASP A N 1
ATOM 625 C CA . ASP A 1 88 ? -12.506 -4.709 6.821 1.00 94.94 88 ASP A CA 1
ATOM 626 C C . ASP A 1 88 ? -12.294 -3.754 5.641 1.00 94.94 88 ASP A C 1
ATOM 628 O O . ASP A 1 88 ? -13.237 -3.085 5.217 1.00 94.94 88 ASP A O 1
ATOM 632 N N . ILE A 1 89 ? -11.074 -3.658 5.106 1.00 95.25 89 ILE A N 1
ATOM 633 C CA . ILE A 1 89 ? -10.752 -2.717 4.022 1.00 95.25 89 ILE A CA 1
ATOM 634 C C . ILE A 1 89 ? -10.423 -3.495 2.747 1.00 95.25 89 ILE A C 1
ATOM 636 O O . ILE A 1 89 ? -9.427 -4.215 2.684 1.00 95.25 89 ILE A O 1
ATOM 640 N N . ALA A 1 90 ? -11.248 -3.322 1.715 1.00 96.38 90 ALA A N 1
ATOM 641 C CA . ALA A 1 90 ? -10.963 -3.787 0.364 1.00 96.38 90 ALA A CA 1
ATOM 642 C C . ALA A 1 90 ? -10.153 -2.714 -0.376 1.00 96.38 90 ALA A C 1
ATOM 644 O O . ALA A 1 90 ? -10.629 -1.598 -0.585 1.00 96.38 90 ALA A O 1
ATOM 645 N N . LEU A 1 91 ? -8.924 -3.047 -0.758 1.00 95.81 91 LEU A N 1
ATOM 646 C CA . LEU A 1 91 ? -7.970 -2.162 -1.416 1.00 95.81 91 LEU A CA 1
ATOM 647 C C . LEU A 1 91 ? -7.692 -2.669 -2.836 1.00 95.81 91 LEU A C 1
ATOM 649 O O . LEU A 1 91 ? -7.113 -3.738 -3.023 1.00 95.81 91 LEU A O 1
ATOM 653 N N . ALA A 1 92 ? -8.070 -1.877 -3.834 1.00 95.19 92 ALA A N 1
ATOM 654 C CA . ALA A 1 92 ? -7.752 -2.115 -5.235 1.00 95.19 92 ALA A CA 1
ATOM 655 C C . ALA A 1 92 ? -6.692 -1.108 -5.695 1.00 95.19 92 ALA A C 1
ATOM 657 O O . ALA A 1 92 ? -6.903 0.102 -5.614 1.00 95.19 92 ALA A O 1
ATOM 658 N N . ILE A 1 93 ? -5.553 -1.596 -6.186 1.00 95.06 93 ILE A N 1
ATOM 659 C CA . ILE A 1 93 ? -4.482 -0.776 -6.765 1.00 95.06 93 ILE A CA 1
ATOM 660 C C . ILE A 1 93 ? -4.339 -1.155 -8.236 1.00 95.06 93 ILE A C 1
ATOM 662 O O . ILE A 1 93 ? -4.180 -2.337 -8.545 1.00 95.06 93 ILE A O 1
ATOM 666 N N . LYS A 1 94 ? -4.340 -0.172 -9.143 1.00 94.06 94 LYS A N 1
ATOM 667 C CA . LYS A 1 94 ? -4.043 -0.380 -10.569 1.00 94.06 94 LYS A CA 1
ATOM 668 C C . LYS A 1 94 ? -2.779 0.374 -10.956 1.00 94.06 94 LYS A C 1
ATOM 670 O O . LYS A 1 94 ? -2.721 1.598 -10.849 1.00 94.06 94 LYS A O 1
ATOM 675 N N . VAL A 1 95 ? -1.782 -0.350 -11.452 1.00 92.81 95 VAL A N 1
ATOM 676 C CA . VAL A 1 95 ? -0.546 0.233 -11.986 1.00 92.81 95 VAL A CA 1
ATOM 677 C C . VAL A 1 95 ? -0.820 0.724 -13.405 1.00 92.81 95 VAL A C 1
ATOM 679 O O . VAL A 1 95 ? -1.296 -0.031 -14.252 1.00 92.81 95 VAL A O 1
ATOM 682 N N . LEU A 1 96 ? -0.538 2.001 -13.653 1.00 91.81 96 LEU A N 1
ATOM 683 C CA . LEU A 1 96 ? -0.730 2.664 -14.944 1.00 91.81 96 LEU A CA 1
ATOM 684 C C . LEU A 1 96 ? 0.583 2.740 -15.733 1.00 91.81 96 LEU A C 1
ATOM 686 O O . LEU A 1 96 ? 0.575 2.591 -16.951 1.00 91.81 96 LEU A O 1
ATOM 690 N N . GLN A 1 97 ? 1.711 2.932 -15.041 1.00 90.44 97 GLN A N 1
ATOM 691 C CA . GLN A 1 97 ? 3.043 2.972 -15.644 1.00 90.44 97 GLN A CA 1
ATOM 692 C C . GLN A 1 97 ? 4.110 2.473 -14.667 1.00 90.44 97 GLN A C 1
ATOM 694 O O . GLN A 1 97 ? 4.011 2.688 -13.460 1.00 90.44 97 GLN A O 1
ATOM 699 N N . GLY A 1 98 ? 5.174 1.874 -15.204 1.00 89.06 98 GLY A N 1
ATOM 700 C CA . GLY A 1 98 ? 6.362 1.494 -14.447 1.00 89.06 98 GLY A CA 1
ATOM 701 C C . GLY A 1 98 ? 6.259 0.105 -13.813 1.00 89.06 98 GLY A C 1
ATOM 702 O O . GLY A 1 98 ? 5.431 -0.726 -14.185 1.00 89.06 98 GLY A O 1
ATOM 703 N N . ARG A 1 99 ? 7.163 -0.170 -12.870 1.00 89.81 99 ARG A N 1
ATOM 704 C CA . ARG A 1 99 ? 7.276 -1.457 -12.171 1.00 89.81 99 ARG A CA 1
ATOM 705 C C . ARG A 1 99 ? 7.447 -1.192 -10.671 1.00 89.81 99 ARG A C 1
ATOM 707 O O . ARG A 1 99 ? 8.564 -0.844 -10.271 1.00 89.81 99 ARG A O 1
ATOM 714 N N . PRO A 1 100 ? 6.380 -1.316 -9.860 1.00 91.19 100 PRO A N 1
ATOM 715 C CA . PRO A 1 100 ? 6.471 -1.125 -8.418 1.00 91.19 100 PRO A CA 1
ATOM 716 C C . PRO A 1 100 ? 7.193 -2.305 -7.772 1.00 91.19 100 PRO A C 1
ATOM 718 O O . PRO A 1 100 ? 6.764 -3.447 -7.910 1.00 91.19 100 PRO A O 1
ATOM 721 N N . GLU A 1 101 ? 8.286 -2.014 -7.075 1.00 91.94 101 GLU A N 1
ATOM 722 C CA . GLU A 1 101 ? 8.974 -2.962 -6.186 1.00 91.94 101 GLU A CA 1
ATOM 723 C C . GLU A 1 101 ? 8.397 -2.889 -4.769 1.00 91.94 101 GLU A C 1
ATOM 725 O O . GLU A 1 101 ? 8.182 -3.920 -4.141 1.00 91.94 101 GLU A O 1
ATOM 730 N N . VAL A 1 102 ? 8.050 -1.680 -4.319 1.00 93.81 102 VAL A N 1
ATOM 731 C CA . VAL A 1 102 ? 7.290 -1.409 -3.095 1.00 93.81 102 VAL A CA 1
ATOM 732 C C . VAL A 1 102 ? 6.243 -0.342 -3.414 1.00 93.81 102 VAL A C 1
ATOM 734 O O . VAL A 1 102 ? 6.513 0.582 -4.184 1.00 93.81 102 VAL A O 1
ATOM 737 N N . ILE A 1 103 ? 5.048 -0.474 -2.839 1.00 94.44 103 ILE A N 1
ATOM 738 C CA . ILE A 1 103 ? 3.997 0.547 -2.849 1.00 94.44 103 ILE A CA 1
ATOM 739 C C . ILE A 1 103 ? 3.734 0.941 -1.399 1.00 94.44 103 ILE A C 1
ATOM 741 O O . ILE A 1 103 ? 3.243 0.129 -0.620 1.00 94.44 103 ILE A O 1
ATOM 745 N N . THR A 1 104 ? 4.071 2.176 -1.045 1.00 94.50 104 THR A N 1
ATOM 746 C CA . THR A 1 104 ? 3.889 2.718 0.305 1.00 94.50 104 THR A CA 1
ATOM 747 C C . THR A 1 104 ? 2.596 3.525 0.370 1.00 94.50 104 THR A C 1
ATOM 749 O O . THR A 1 104 ? 2.408 4.462 -0.406 1.00 94.50 104 THR A O 1
ATOM 752 N N . LEU A 1 105 ? 1.716 3.185 1.309 1.00 94.31 105 LEU A N 1
ATOM 753 C CA . LEU A 1 105 ? 0.480 3.911 1.606 1.00 94.31 105 LEU A CA 1
ATOM 754 C C . LEU A 1 105 ? 0.566 4.543 2.998 1.00 94.31 105 LEU A C 1
ATOM 756 O O . LEU A 1 105 ? 1.080 3.923 3.927 1.00 94.31 105 LEU A O 1
ATOM 760 N N . GLY A 1 106 ? 0.049 5.761 3.167 1.00 94.00 106 GLY A N 1
ATOM 761 C CA . GLY A 1 106 ? -0.124 6.351 4.497 1.00 94.00 106 GLY A CA 1
ATOM 762 C C . GLY A 1 106 ? -1.199 5.606 5.290 1.00 94.00 106 GLY A C 1
ATOM 763 O O . GLY A 1 106 ? -2.245 5.264 4.740 1.00 94.00 106 GLY A O 1
ATOM 764 N N . LEU A 1 107 ? -0.942 5.351 6.573 1.00 92.50 107 LEU A N 1
ATOM 765 C CA . LEU A 1 107 ? -1.930 4.831 7.514 1.00 92.50 107 LEU A CA 1
ATOM 766 C C . LEU A 1 107 ? -2.349 5.939 8.478 1.00 92.50 107 LEU A C 1
ATOM 768 O O . LEU A 1 107 ? -1.520 6.484 9.209 1.00 92.50 107 LEU A O 1
ATOM 772 N N . GLU A 1 108 ? -3.647 6.221 8.510 1.00 89.38 108 GLU A N 1
ATOM 773 C CA . GLU A 1 108 ? -4.259 7.189 9.416 1.00 89.38 108 GLU A CA 1
ATOM 774 C C . GLU A 1 108 ? -5.142 6.477 10.449 1.00 89.38 108 GLU A C 1
ATOM 776 O O . GLU A 1 108 ? -5.755 5.445 10.169 1.00 89.38 108 GLU A O 1
ATOM 781 N N . GLY A 1 109 ? -5.193 7.027 11.664 1.00 86.69 109 GLY A N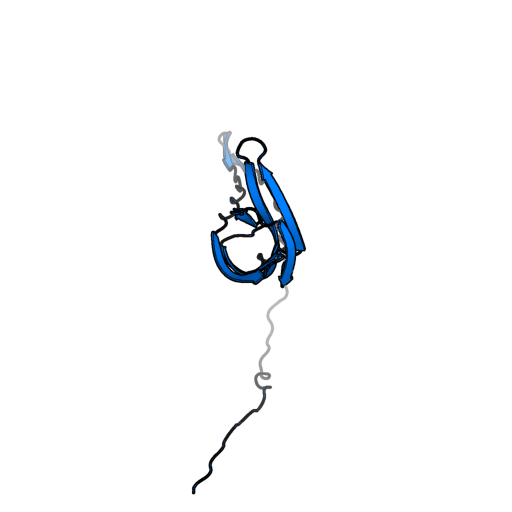 1
ATOM 782 C CA . GLY A 1 109 ? -5.924 6.453 12.793 1.00 86.69 109 GLY A CA 1
ATOM 783 C C . GLY A 1 109 ? -5.108 5.504 13.684 1.00 86.69 109 GLY A C 1
ATOM 784 O O . GLY A 1 109 ? -3.949 5.164 13.423 1.00 86.69 109 GLY A O 1
ATOM 785 N N . ALA A 1 110 ? -5.735 5.101 14.792 1.00 83.94 110 ALA A N 1
ATOM 786 C CA . ALA A 1 110 ? -5.101 4.316 15.854 1.00 83.94 110 ALA A CA 1
ATOM 787 C C . ALA A 1 110 ? -5.054 2.800 15.580 1.00 83.94 110 ALA A C 1
ATOM 789 O O . ALA A 1 110 ? -4.182 2.129 16.123 1.00 83.94 110 ALA A O 1
ATOM 790 N N . GLY A 1 111 ? -5.939 2.272 14.725 1.00 86.50 111 GLY A N 1
ATOM 791 C CA . GLY A 1 111 ? -6.094 0.828 14.501 1.00 86.50 111 GLY A CA 1
ATOM 792 C C . GLY A 1 111 ? -4.813 0.126 14.037 1.00 86.50 111 GLY A C 1
ATOM 793 O O . GLY A 1 111 ? -3.991 0.684 13.300 1.00 86.50 111 GLY A O 1
ATOM 794 N N . GLU A 1 112 ? -4.624 -1.113 14.468 1.00 91.75 112 GLU A N 1
ATOM 795 C CA . GLU A 1 112 ? -3.492 -1.964 14.121 1.00 91.75 112 GLU A CA 1
ATOM 796 C C . GLU A 1 112 ? -3.828 -2.856 12.921 1.00 91.75 112 GLU A C 1
ATOM 798 O O . GLU A 1 112 ? -4.870 -3.508 12.891 1.00 91.75 112 GLU A O 1
ATOM 803 N N . ILE A 1 113 ? -2.933 -2.924 11.929 1.00 94.25 113 ILE A N 1
ATOM 804 C CA . ILE A 1 113 ? -3.095 -3.841 10.796 1.00 94.25 113 ILE A CA 1
ATOM 805 C C . ILE A 1 113 ? -2.791 -5.264 11.271 1.00 94.25 113 ILE A C 1
ATOM 807 O O . ILE A 1 113 ? -1.643 -5.591 11.557 1.00 94.25 113 ILE A O 1
ATOM 811 N N . LYS A 1 114 ? -3.819 -6.115 11.338 1.00 94.56 114 LYS A N 1
ATOM 812 C CA . LYS A 1 114 ? -3.704 -7.517 11.766 1.00 94.56 114 LYS A CA 1
ATOM 813 C C . LYS A 1 114 ? -3.324 -8.449 10.619 1.00 94.56 114 LYS A C 1
ATOM 815 O O . LYS A 1 114 ? -2.627 -9.433 10.834 1.00 94.56 114 LYS A O 1
ATOM 820 N N . SER A 1 115 ? -3.792 -8.170 9.401 1.00 95.06 115 SER A N 1
ATOM 821 C CA . SER A 1 115 ? -3.361 -8.900 8.203 1.00 95.06 115 SER A CA 1
ATOM 822 C C . SER A 1 115 ? -3.595 -8.105 6.923 1.00 95.06 115 SER A C 1
ATOM 824 O O . SER A 1 115 ? -4.536 -7.315 6.829 1.00 95.06 115 SER A O 1
ATOM 826 N N . VAL A 1 116 ? -2.763 -8.374 5.917 1.00 96.50 116 VAL A N 1
ATOM 827 C CA . VAL A 1 116 ? -2.984 -7.980 4.524 1.00 96.50 116 VAL A CA 1
ATOM 828 C C . VAL A 1 116 ? -2.871 -9.229 3.662 1.00 96.50 116 VAL A C 1
ATOM 830 O O . VAL A 1 116 ? -1.892 -9.966 3.741 1.00 96.50 116 VAL A O 1
ATOM 833 N N . THR A 1 117 ? -3.892 -9.493 2.854 1.00 95.75 117 THR A N 1
ATOM 834 C CA . THR A 1 117 ? -3.975 -10.688 2.002 1.00 95.75 117 THR A CA 1
ATOM 835 C C . THR A 1 117 ? -4.500 -10.303 0.628 1.00 95.75 117 THR A C 1
ATOM 837 O O . THR A 1 117 ? -5.276 -9.360 0.517 1.00 95.75 117 THR A O 1
ATOM 840 N N . GLY A 1 118 ? -4.105 -10.999 -0.437 1.00 93.31 118 GLY A N 1
ATOM 841 C CA . GLY A 1 118 ? -4.652 -10.723 -1.765 1.00 93.31 118 GLY A CA 1
ATOM 842 C C . GLY A 1 118 ? -3.823 -11.269 -2.916 1.00 93.31 118 GLY A C 1
ATOM 843 O O . GLY A 1 118 ? -2.706 -11.758 -2.740 1.00 93.31 118 GLY A O 1
ATOM 844 N N . THR A 1 119 ? -4.385 -11.199 -4.121 1.00 88.56 119 THR A N 1
ATOM 845 C CA . THR A 1 119 ? -3.730 -11.723 -5.322 1.00 88.56 119 THR A CA 1
ATOM 846 C C . THR A 1 119 ? -2.628 -10.779 -5.795 1.00 88.56 119 THR A C 1
ATOM 848 O O . THR A 1 119 ? -2.827 -9.575 -5.945 1.00 88.56 119 THR A O 1
ATOM 851 N N . GLY A 1 120 ? -1.441 -11.336 -6.043 1.00 88.00 120 GLY A N 1
ATOM 852 C CA . GLY A 1 120 ? -0.289 -10.576 -6.528 1.00 88.00 120 GLY A CA 1
ATOM 853 C C . GLY A 1 120 ? 0.514 -9.845 -5.449 1.00 88.00 120 GLY A C 1
ATOM 854 O O . GLY A 1 120 ? 1.497 -9.202 -5.802 1.00 88.00 120 GLY A O 1
ATOM 855 N N . LEU A 1 121 ? 0.170 -9.969 -4.164 1.00 94.25 121 LEU A N 1
ATOM 856 C CA . LEU A 1 121 ? 1.052 -9.569 -3.063 1.00 94.25 121 LEU A CA 1
ATOM 857 C C . LEU A 1 121 ? 2.141 -10.641 -2.855 1.00 94.25 121 LEU A C 1
ATOM 859 O O . LEU A 1 121 ? 1.868 -11.835 -2.991 1.00 94.25 121 LEU A O 1
ATOM 863 N N . ALA A 1 122 ? 3.369 -10.218 -2.563 1.00 94.06 122 ALA A N 1
ATOM 864 C CA . ALA A 1 122 ? 4.444 -11.090 -2.091 1.00 94.06 122 ALA A CA 1
ATOM 865 C C . ALA A 1 122 ? 4.646 -10.945 -0.581 1.00 94.06 122 ALA A C 1
ATOM 867 O O . ALA A 1 122 ? 4.745 -11.958 0.102 1.00 94.06 122 ALA A O 1
ATOM 868 N N . ASP A 1 123 ? 4.676 -9.706 -0.085 1.00 95.31 123 ASP A N 1
ATOM 869 C CA . ASP A 1 123 ? 4.899 -9.394 1.328 1.00 95.31 123 ASP A CA 1
ATOM 870 C C . ASP A 1 123 ? 4.299 -8.022 1.698 1.00 95.31 123 ASP A C 1
ATOM 872 O O . ASP A 1 123 ? 3.925 -7.242 0.812 1.00 95.31 123 ASP A O 1
ATOM 876 N N . TRP A 1 124 ? 4.203 -7.714 2.991 1.00 96.88 124 TRP A N 1
ATOM 877 C CA . TRP A 1 124 ? 3.768 -6.412 3.504 1.00 96.88 124 TRP A CA 1
ATOM 878 C C . TRP A 1 124 ? 4.427 -6.082 4.846 1.00 96.88 124 TRP A C 1
ATOM 880 O O . TRP A 1 124 ? 4.704 -6.962 5.654 1.00 96.88 124 TRP A O 1
ATOM 890 N N . ALA A 1 125 ? 4.629 -4.793 5.114 1.00 96.31 125 ALA A N 1
ATOM 891 C CA . ALA A 1 125 ? 5.186 -4.324 6.379 1.00 96.31 125 ALA A CA 1
ATOM 892 C C . ALA A 1 125 ? 4.529 -3.016 6.826 1.00 96.31 125 ALA A C 1
ATOM 894 O O . ALA A 1 125 ? 4.202 -2.159 6.005 1.00 96.31 125 ALA A O 1
ATOM 895 N N . VAL A 1 126 ? 4.371 -2.831 8.138 1.00 95.56 126 VAL A N 1
ATOM 896 C CA . VAL A 1 126 ? 3.988 -1.537 8.715 1.00 95.56 126 VAL A CA 1
ATOM 897 C C . VAL A 1 126 ? 5.241 -0.847 9.237 1.00 95.56 126 VAL A C 1
ATOM 899 O O . VAL A 1 126 ? 5.849 -1.301 10.204 1.00 95.56 126 VAL A O 1
ATOM 902 N N . ARG A 1 127 ? 5.613 0.276 8.619 1.00 94.44 127 ARG A N 1
ATOM 903 C CA . ARG A 1 127 ? 6.663 1.167 9.126 1.00 94.44 127 ARG A CA 1
ATOM 904 C C . ARG A 1 127 ? 6.056 2.294 9.953 1.00 94.44 127 ARG A C 1
ATOM 906 O O . ARG A 1 127 ? 4.952 2.766 9.679 1.00 94.44 127 ARG A O 1
ATOM 913 N N . LYS A 1 128 ? 6.817 2.766 10.938 1.00 94.44 128 LYS A N 1
ATOM 914 C CA . LYS A 1 128 ? 6.536 3.994 11.681 1.00 94.44 128 LYS A CA 1
ATOM 915 C C . LYS A 1 128 ? 7.744 4.916 11.586 1.00 94.44 128 LYS A C 1
ATOM 917 O O . LYS A 1 128 ? 8.865 4.495 11.855 1.00 94.44 128 LYS A O 1
ATOM 922 N N . ASP A 1 129 ? 7.502 6.158 11.199 1.00 93.62 129 ASP A N 1
ATOM 923 C CA . ASP A 1 129 ? 8.484 7.232 11.257 1.00 93.62 129 ASP A CA 1
ATOM 924 C C . ASP A 1 129 ? 8.652 7.672 12.722 1.00 93.62 129 ASP A C 1
ATOM 926 O O . ASP A 1 129 ? 7.674 7.984 13.406 1.00 93.62 129 ASP A O 1
ATOM 930 N N . VAL A 1 130 ? 9.890 7.659 13.217 1.00 91.88 130 VAL A N 1
ATOM 931 C CA . VAL A 1 130 ? 10.224 8.022 14.603 1.00 91.88 130 VAL A CA 1
ATOM 932 C C . VAL A 1 130 ? 10.211 9.530 14.854 1.00 91.88 130 VAL A C 1
ATOM 934 O O . VAL A 1 130 ? 9.982 9.940 15.987 1.00 91.88 130 VAL A O 1
ATOM 937 N N . ALA A 1 131 ? 10.418 10.351 13.820 1.00 92.19 131 ALA A N 1
ATOM 938 C CA . ALA A 1 131 ? 10.451 11.807 13.923 1.00 92.19 131 ALA A CA 1
ATOM 939 C C . ALA A 1 131 ? 9.054 12.423 13.766 1.00 92.19 131 ALA A C 1
ATOM 941 O O . ALA A 1 131 ? 8.701 13.346 14.495 1.00 92.19 131 ALA A O 1
ATOM 942 N N . THR A 1 132 ? 8.239 11.905 12.837 1.00 91.19 132 THR A N 1
ATOM 943 C CA . THR A 1 132 ? 6.880 12.434 12.591 1.00 91.19 132 THR A CA 1
ATOM 944 C C . THR A 1 132 ? 5.762 11.622 13.246 1.00 91.19 132 THR A C 1
ATOM 946 O O . THR A 1 132 ? 4.608 12.048 13.240 1.00 91.19 132 THR A O 1
ATOM 949 N N . GLY A 1 133 ? 6.059 10.426 13.763 1.00 90.25 133 GLY A N 1
ATOM 950 C CA . GLY A 1 133 ? 5.067 9.492 14.303 1.00 90.25 133 GLY A CA 1
ATOM 951 C C . GLY A 1 133 ? 4.163 8.836 13.250 1.00 90.25 133 GLY A C 1
ATOM 952 O O . GLY A 1 133 ? 3.380 7.948 13.605 1.00 90.25 133 GLY A O 1
ATOM 953 N N . LYS A 1 134 ? 4.264 9.241 11.973 1.00 93.56 134 LYS A N 1
ATOM 954 C CA . LYS A 1 134 ? 3.426 8.748 10.873 1.00 93.56 134 LYS A CA 1
ATOM 955 C C . LYS A 1 134 ? 3.630 7.256 10.640 1.00 93.56 134 LYS A C 1
ATOM 957 O O . LYS A 1 134 ? 4.733 6.726 10.772 1.00 93.56 134 LYS A O 1
ATOM 962 N N . ARG A 1 135 ? 2.544 6.581 10.272 1.00 94.69 135 ARG A N 1
ATOM 963 C CA . ARG A 1 135 ? 2.516 5.148 9.978 1.00 94.69 135 ARG A CA 1
ATOM 964 C C . ARG A 1 135 ? 2.342 4.947 8.480 1.00 94.69 135 ARG A C 1
ATOM 966 O O . ARG A 1 135 ? 1.614 5.692 7.828 1.00 94.69 135 ARG A O 1
ATOM 973 N N . PHE A 1 136 ? 2.999 3.926 7.953 1.00 95.56 136 PHE A N 1
ATOM 974 C CA . PHE A 1 136 ? 2.989 3.594 6.538 1.00 95.56 136 PHE A CA 1
ATOM 975 C C . PHE A 1 136 ? 2.813 2.089 6.361 1.00 95.56 136 PHE A C 1
ATOM 977 O O . PHE A 1 136 ? 3.435 1.308 7.079 1.00 95.56 136 PHE A O 1
ATOM 984 N N . LEU A 1 137 ? 1.981 1.691 5.403 1.00 96.00 137 LEU A N 1
ATOM 985 C CA . LEU A 1 137 ? 1.847 0.314 4.948 1.00 96.00 137 LEU A CA 1
ATOM 986 C C . LEU A 1 137 ? 2.627 0.160 3.647 1.00 96.00 137 LEU A C 1
ATOM 988 O O . LEU A 1 137 ? 2.237 0.716 2.621 1.00 96.00 137 LEU A O 1
ATOM 992 N N . ASP A 1 138 ? 3.711 -0.602 3.692 1.00 96.50 138 ASP A N 1
ATOM 993 C CA . ASP A 1 138 ? 4.414 -1.045 2.498 1.00 96.50 138 ASP A CA 1
ATOM 994 C C . ASP A 1 138 ? 3.803 -2.343 1.990 1.00 96.50 138 ASP A C 1
ATOM 996 O O . ASP A 1 138 ? 3.597 -3.297 2.742 1.00 96.50 138 ASP A O 1
ATOM 1000 N N . LEU A 1 139 ? 3.555 -2.380 0.688 1.00 95.81 139 LEU A N 1
ATOM 1001 C CA . LEU A 1 139 ? 3.057 -3.532 -0.044 1.00 95.81 139 LEU A CA 1
ATOM 1002 C C . LEU A 1 139 ? 4.120 -3.920 -1.069 1.00 95.81 139 LEU A C 1
ATOM 1004 O O . LEU A 1 139 ? 4.464 -3.112 -1.933 1.00 95.81 139 LEU A O 1
ATOM 1008 N N . VAL A 1 140 ? 4.633 -5.146 -0.986 1.00 95.31 140 VAL A N 1
ATOM 1009 C CA . VAL A 1 140 ? 5.633 -5.688 -1.914 1.00 95.31 140 VAL A CA 1
ATOM 1010 C C . VAL A 1 140 ? 4.902 -6.540 -2.954 1.00 95.31 140 VAL A C 1
ATOM 1012 O O . VAL A 1 140 ? 4.401 -7.615 -2.613 1.00 95.31 140 VAL A O 1
ATOM 1015 N N . PRO A 1 141 ? 4.785 -6.109 -4.223 1.00 93.81 141 PRO A N 1
ATOM 1016 C CA . PRO A 1 141 ? 4.090 -6.889 -5.239 1.00 93.81 141 PRO A CA 1
ATOM 1017 C C . PRO A 1 141 ? 4.916 -8.104 -5.680 1.00 93.81 141 PRO A C 1
ATOM 1019 O O . PRO A 1 141 ? 6.143 -8.060 -5.769 1.00 93.81 141 PRO A O 1
ATOM 1022 N N . LYS A 1 142 ? 4.243 -9.194 -6.052 1.00 92.38 142 LYS A N 1
ATOM 1023 C CA . LYS A 1 142 ? 4.873 -10.394 -6.607 1.00 92.38 142 LYS A CA 1
ATOM 1024 C C . LYS A 1 142 ? 5.357 -10.133 -8.031 1.00 92.38 142 LYS A C 1
ATOM 1026 O O . LYS A 1 142 ? 4.616 -10.254 -9.006 1.00 92.38 142 LYS A O 1
ATOM 1031 N N . LEU A 1 143 ? 6.632 -9.783 -8.140 1.00 89.56 143 LEU A N 1
ATOM 1032 C CA . LEU A 1 143 ? 7.307 -9.483 -9.395 1.00 89.56 143 LEU A CA 1
ATOM 1033 C C . LEU A 1 143 ? 7.983 -10.719 -10.004 1.00 89.56 143 LEU A C 1
ATOM 1035 O O . LEU A 1 143 ? 8.749 -11.415 -9.344 1.00 89.56 143 LEU A O 1
ATOM 1039 N N . VAL A 1 144 ? 7.788 -10.940 -11.308 1.00 86.44 144 VAL A N 1
ATOM 1040 C CA . VAL A 1 144 ? 8.532 -11.951 -12.083 1.00 86.44 144 VAL A CA 1
ATOM 1041 C C . VAL A 1 144 ? 9.655 -11.264 -12.869 1.00 86.44 144 VAL A C 1
ATOM 1043 O O . VAL A 1 144 ? 9.450 -10.205 -13.473 1.00 86.44 144 VAL A O 1
ATOM 1046 N N . LYS A 1 145 ? 10.871 -11.825 -12.857 1.00 82.62 145 LYS A N 1
ATOM 1047 C CA . LYS A 1 145 ? 12.016 -11.284 -13.616 1.00 82.62 145 LYS A CA 1
ATOM 1048 C C . LYS A 1 145 ? 11.690 -11.270 -15.119 1.00 82.62 145 LYS A C 1
ATOM 1050 O O . LYS A 1 145 ? 11.092 -12.210 -15.630 1.00 82.62 145 LYS A O 1
ATOM 1055 N N . GLY A 1 146 ? 12.028 -10.183 -15.814 1.00 79.44 146 GLY A N 1
ATOM 1056 C CA . GLY A 1 146 ? 11.791 -10.028 -17.259 1.00 79.44 146 GLY A CA 1
ATOM 1057 C C . GLY A 1 146 ? 10.340 -9.772 -17.700 1.00 79.44 146 GLY A C 1
ATOM 1058 O O . GLY A 1 146 ? 10.130 -9.413 -18.852 1.00 79.44 146 GLY A O 1
ATOM 1059 N N . LYS A 1 147 ? 9.337 -9.893 -16.817 1.00 82.25 147 LYS A N 1
ATOM 1060 C CA . LYS A 1 147 ? 7.937 -9.527 -17.117 1.00 82.25 147 LYS A CA 1
ATOM 1061 C C . LYS A 1 147 ? 7.599 -8.126 -16.587 1.00 82.25 147 LYS A C 1
ATOM 1063 O O . LYS A 1 147 ? 8.215 -7.723 -15.597 1.00 82.25 147 LYS A O 1
ATOM 1068 N N . PRO A 1 148 ? 6.643 -7.386 -17.181 1.00 78.56 148 PRO A N 1
ATOM 1069 C CA . PRO A 1 148 ? 6.094 -6.177 -16.562 1.00 78.56 148 PRO A CA 1
ATOM 1070 C C . PRO A 1 148 ? 5.516 -6.477 -15.167 1.00 78.56 148 PRO A C 1
ATOM 1072 O O . PRO A 1 148 ? 5.217 -7.628 -14.840 1.00 78.56 148 PRO A O 1
ATOM 1075 N N . GLY A 1 149 ? 5.404 -5.444 -14.325 1.00 77.88 149 GLY A N 1
ATOM 1076 C CA . GLY A 1 149 ? 4.819 -5.575 -12.985 1.00 77.88 149 GLY A CA 1
ATOM 1077 C C . GLY A 1 149 ? 3.326 -5.941 -13.024 1.00 77.88 149 GLY A C 1
ATOM 1078 O O . GLY A 1 149 ? 2.703 -5.851 -14.085 1.00 77.88 149 GLY A O 1
ATOM 1079 N N . PRO A 1 150 ? 2.731 -6.357 -11.890 1.00 78.94 150 PRO A N 1
ATOM 1080 C CA . PRO A 1 150 ? 1.302 -6.641 -11.828 1.00 78.94 150 PRO A CA 1
ATOM 1081 C C . PRO A 1 150 ? 0.495 -5.386 -12.176 1.00 78.94 150 PRO A C 1
ATOM 1083 O O . PRO A 1 150 ? 0.689 -4.328 -11.585 1.00 78.94 150 PRO A O 1
ATOM 1086 N N . VAL A 1 151 ? -0.421 -5.518 -13.137 1.00 86.00 151 VAL A N 1
ATOM 1087 C CA . VAL A 1 151 ? -1.289 -4.418 -13.599 1.00 86.00 151 VAL A CA 1
ATOM 1088 C C . VAL A 1 151 ? -2.329 -4.046 -12.538 1.00 86.00 151 VAL A C 1
ATOM 1090 O O . VAL A 1 151 ? -2.734 -2.889 -12.450 1.00 86.00 151 VAL A 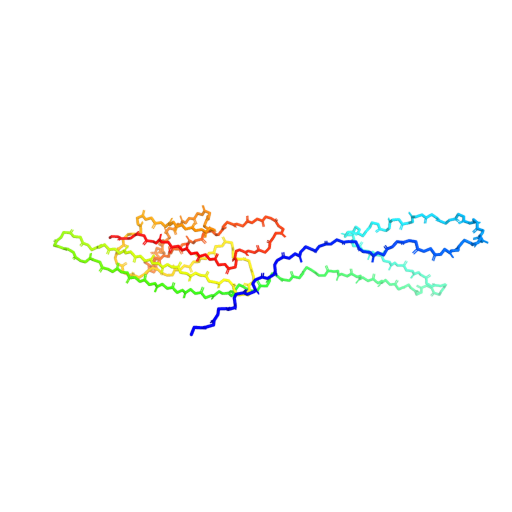O 1
ATOM 1093 N N . ALA A 1 152 ? -2.748 -5.011 -11.717 1.00 90.62 152 ALA A N 1
ATOM 1094 C CA . ALA A 1 152 ? -3.674 -4.804 -10.614 1.00 90.62 152 ALA A CA 1
ATOM 1095 C C . ALA A 1 152 ? -3.291 -5.653 -9.394 1.00 90.62 152 ALA A C 1
ATOM 1097 O O . ALA A 1 152 ? -2.787 -6.768 -9.540 1.00 90.62 152 ALA A O 1
ATOM 1098 N N . LEU A 1 153 ? -3.574 -5.121 -8.206 1.00 92.25 153 LEU A N 1
ATOM 1099 C CA . LEU A 1 153 ? -3.463 -5.785 -6.909 1.00 92.25 153 LEU A CA 1
ATOM 1100 C C . LEU A 1 153 ? -4.803 -5.600 -6.193 1.00 92.25 153 LEU A C 1
ATOM 1102 O O . LEU A 1 153 ? -5.223 -4.465 -5.971 1.00 92.25 153 LEU A O 1
ATOM 1106 N N . ASN A 1 154 ? -5.468 -6.702 -5.848 1.00 94.56 154 ASN A N 1
ATOM 1107 C CA . ASN A 1 154 ? -6.718 -6.685 -5.086 1.00 94.56 154 ASN A CA 1
ATOM 1108 C C . ASN A 1 154 ? -6.455 -7.319 -3.721 1.00 94.56 154 ASN A C 1
ATOM 1110 O O . ASN A 1 154 ? -6.168 -8.516 -3.630 1.00 94.56 154 ASN A O 1
ATOM 1114 N N . LEU A 1 155 ? -6.510 -6.487 -2.687 1.00 95.50 155 LEU A N 1
ATOM 1115 C CA . LEU A 1 155 ? -6.083 -6.774 -1.325 1.00 95.50 155 LEU A CA 1
ATOM 1116 C C . LEU A 1 155 ? -7.263 -6.627 -0.355 1.00 95.50 155 LEU A C 1
ATOM 1118 O O . LEU A 1 155 ? -8.068 -5.706 -0.468 1.00 95.50 155 LEU A O 1
ATOM 1122 N N . THR A 1 156 ? -7.312 -7.501 0.642 1.00 96.06 156 THR A N 1
ATOM 1123 C CA . THR A 1 156 ? -8.152 -7.379 1.833 1.00 96.06 156 THR A CA 1
ATOM 1124 C C . THR A 1 156 ? -7.239 -7.129 3.023 1.00 96.06 156 THR A C 1
ATOM 1126 O O . THR A 1 156 ? -6.379 -7.955 3.343 1.00 96.06 156 THR A O 1
ATOM 1129 N N . ILE A 1 157 ? -7.438 -5.991 3.679 1.00 95.88 157 ILE A N 1
ATOM 1130 C CA . ILE A 1 157 ? -6.752 -5.594 4.905 1.00 95.88 157 ILE A CA 1
ATOM 1131 C C . ILE A 1 157 ? -7.728 -5.774 6.070 1.00 95.88 157 ILE A C 1
ATOM 1133 O O . ILE A 1 157 ? -8.878 -5.335 5.998 1.00 95.88 157 ILE A O 1
ATOM 1137 N N . LYS A 1 158 ? -7.263 -6.408 7.147 1.00 95.31 158 LYS A N 1
ATOM 1138 C CA . LYS A 1 158 ? -7.977 -6.525 8.424 1.00 95.31 158 LYS A CA 1
ATOM 1139 C C . LYS A 1 158 ? -7.265 -5.669 9.461 1.00 95.31 158 LYS A C 1
ATOM 1141 O O . LYS A 1 158 ? -6.055 -5.828 9.641 1.00 95.31 158 LYS A O 1
ATOM 1146 N N . ALA A 1 159 ? -7.997 -4.806 10.155 1.00 93.69 159 ALA A N 1
ATOM 1147 C CA . ALA A 1 159 ? -7.462 -3.999 11.247 1.00 93.69 159 ALA A CA 1
ATOM 1148 C C . ALA A 1 159 ? -8.429 -3.918 12.438 1.00 93.69 159 ALA A C 1
ATOM 1150 O O . ALA A 1 159 ? -9.631 -4.144 12.276 1.00 93.69 159 ALA A O 1
ATOM 1151 N N . GLN A 1 160 ? -7.886 -3.628 13.622 1.00 88.94 160 GLN A N 1
ATOM 1152 C CA . GLN A 1 160 ? -8.611 -3.516 14.894 1.00 88.94 160 GLN A CA 1
ATOM 1153 C C . GLN A 1 160 ? -7.936 -2.487 15.807 1.00 88.94 160 GLN A C 1
ATOM 1155 O O . GLN A 1 160 ? -6.688 -2.418 15.743 1.00 88.94 160 GLN A O 1
#

Radius of gyration: 31.05 Å; chains: 1; bounding box: 92×40×85 Å

Secondary structure (DSSP, 8-state):
---------------------------------------PPPEEEEE-TTS-EEEEE---PPPPPPPPEEEEEEEEEEEE-SS-EEEEEEEEEEEEES--S-EEEEE-SS--EEEEEEETEEEEEEEE-TTT--EEEEEEE-PPTTSPPPSEEEEEEEE-

Foldseek 3Di:
DDDDDDDDDDDDDDDDDDDDDDDDDDDDDDDDPPPPPDPDFDWDWDADPVRDIDTDGDDDDDDDFDDWDKDKDKDWDWDDDPVDIKIKIKMKMFTPDGADQKDKDWDDDDKDWPDKDWPQFDDWDWDADPVPRTIIIITGGNDDPPDGHDRMIIMIIIID